Protein AF-A0A929BP79-F1 (afdb_monomer)

Solvent-accessible surface area (backbone atoms only — not comparable to full-atom values): 3282 Å² total; per-residue (Å²): 102,52,32,40,31,30,15,19,2,72,71,44,68,52,76,84,49,70,68,59,52,51,54,34,50,76,69,65,24,48,76,46,78,35,37,25,77,55,24,53,52,55,46,65,65,39,56,82,78,47,57,58,44,77,49,72,40,82,50,103

Nearest PDB structures (foldseek):
  2q4q-assembly2_B  TM=9.360E-01  e=1.177E-04  Homo sapiens
  2q4q-assembly1_A  TM=9.421E-01  e=2.339E-04  Homo sapiens
  2cyj-assembly1_A  TM=9.415E-01  e=7.014E-04  Pyrococcus horikoshii OT3
  2px0-assembly3_C  TM=5.466E-01  e=3.488E+00  Bacillus subtilis
  5xyn-assembly1_C  TM=3.540E-01  e=2.311E+00  Saccharomyces cerevisiae S288C

Foldseek 3Di:
DQEEQEACFQVNVRDDDPVNVVVCVVVNYHYHYDHQVVSVVVCVVCVVPDDYDYDHDHHD

pLDDT: mean 97.06, std 3.41, range [74.94, 98.75]

Sequence (60 aa):
PEVLVVGTGAYGMMRVTEETRRALETAGIRLIAAPTAEAVKTYNELREETRVAAALHLTC

Secondary structure (DSSP, 8-state):
--EEEEEE-TT------HHHHHHHHHTTPEEEEE-HHHHHHHHHHHTTTS-EEEEEE---

Structure (mmCIF, N/CA/C/O backbone):
data_AF-A0A929BP79-F1
#
_entry.id   AF-A0A929BP79-F1
#
loop_
_atom_site.group_PDB
_atom_site.id
_atom_site.type_symbol
_atom_site.label_atom_id
_atom_site.label_alt_id
_atom_site.label_comp_id
_atom_site.label_asym_id
_atom_site.label_entity_id
_atom_site.label_seq_id
_atom_site.pdbx_PDB_ins_code
_atom_site.Cartn_x
_atom_site.Cartn_y
_atom_site.Cartn_z
_atom_site.occupancy
_atom_site.B_iso_or_equiv
_atom_site.auth_seq_id
_atom_site.auth_comp_id
_atom_site.auth_asym_id
_atom_site.auth_atom_id
_atom_site.pdbx_PDB_model_num
ATOM 1 N N . PRO A 1 1 ? -6.465 9.661 5.881 1.00 96.12 1 PRO A N 1
ATOM 2 C CA . PRO A 1 1 ? -6.695 8.214 6.123 1.00 96.12 1 PRO A CA 1
ATOM 3 C C . PRO A 1 1 ? -5.793 7.783 7.281 1.00 96.12 1 PRO A C 1
ATOM 5 O O . PRO A 1 1 ? -4.818 8.478 7.539 1.00 96.12 1 PRO A O 1
ATOM 8 N N . GLU A 1 2 ? -6.111 6.692 7.964 1.00 98.19 2 GLU A N 1
ATOM 9 C CA . GLU A 1 2 ? -5.245 6.090 8.989 1.00 98.19 2 GLU A CA 1
ATOM 10 C C . GLU A 1 2 ? -4.146 5.237 8.340 1.00 98.19 2 GLU A C 1
ATOM 12 O O . GLU A 1 2 ? -2.991 5.262 8.763 1.00 98.19 2 GLU A O 1
ATOM 17 N N . VAL A 1 3 ? -4.488 4.542 7.249 1.00 98.69 3 VAL A N 1
ATOM 18 C CA . VAL A 1 3 ? -3.555 3.728 6.460 1.00 98.69 3 VAL A CA 1
ATOM 19 C C . VAL A 1 3 ? -3.577 4.168 4.996 1.00 98.69 3 VAL A C 1
ATOM 21 O O . VAL A 1 3 ? -4.643 4.369 4.412 1.00 98.69 3 VAL A O 1
ATOM 24 N N . LEU A 1 4 ? -2.398 4.299 4.388 1.00 98.75 4 LEU A N 1
ATOM 25 C CA . LEU A 1 4 ? -2.220 4.449 2.946 1.00 98.75 4 LEU A CA 1
ATOM 26 C C . LEU A 1 4 ? -1.546 3.193 2.385 1.00 98.75 4 LEU A C 1
ATOM 28 O O . LEU A 1 4 ? -0.410 2.880 2.742 1.00 98.75 4 LEU A O 1
ATOM 32 N N . VAL A 1 5 ? -2.235 2.503 1.479 1.00 98.75 5 VAL A N 1
ATOM 33 C CA . VAL A 1 5 ? -1.687 1.371 0.724 1.00 98.75 5 VAL A CA 1
ATOM 34 C C . VAL A 1 5 ? -1.235 1.856 -0.657 1.00 98.75 5 VAL A C 1
ATOM 36 O O . VAL A 1 5 ? -2.018 2.428 -1.411 1.00 98.75 5 VAL A O 1
ATOM 39 N N . VAL A 1 6 ? 0.031 1.644 -1.005 1.00 98.69 6 VAL A N 1
ATOM 40 C CA . VAL A 1 6 ? 0.625 2.044 -2.286 1.00 98.69 6 VAL A CA 1
ATOM 41 C C . VAL A 1 6 ? 0.948 0.803 -3.109 1.00 98.69 6 VAL A C 1
ATOM 43 O O . VAL A 1 6 ? 1.781 -0.01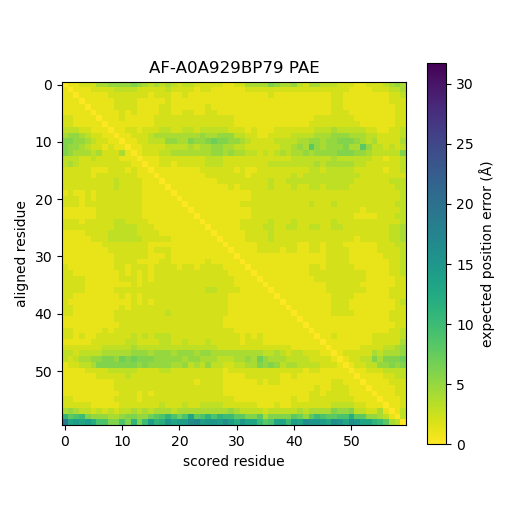3 -2.714 1.00 98.69 6 VAL A O 1
ATOM 46 N N . GLY A 1 7 ? 0.302 0.683 -4.267 1.00 98.50 7 GLY A N 1
ATOM 47 C CA . GLY A 1 7 ? 0.647 -0.300 -5.289 1.00 98.50 7 GLY A CA 1
ATOM 48 C C . GLY A 1 7 ? 1.832 0.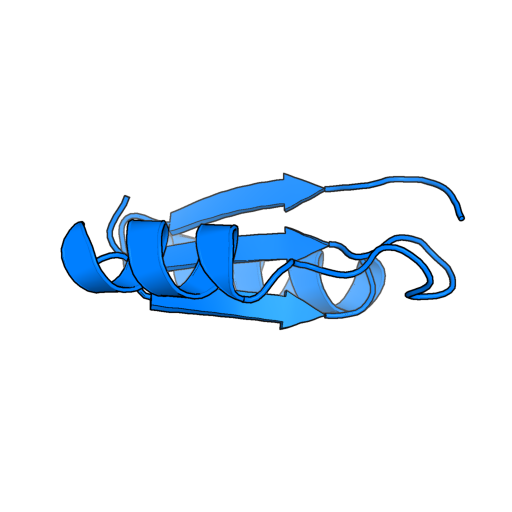193 -6.110 1.00 98.50 7 GLY A C 1
ATOM 49 O O . GLY A 1 7 ? 1.717 1.214 -6.784 1.00 98.50 7 GLY A O 1
ATOM 50 N N . THR A 1 8 ? 2.959 -0.518 -6.066 1.00 98.12 8 THR A N 1
ATOM 51 C CA . THR A 1 8 ? 4.223 -0.119 -6.715 1.00 98.12 8 THR A CA 1
ATOM 52 C C . THR A 1 8 ? 4.335 -0.543 -8.182 1.00 98.12 8 THR A C 1
ATOM 54 O O . THR A 1 8 ? 5.422 -0.530 -8.762 1.00 98.12 8 THR A O 1
ATOM 57 N N . GLY A 1 9 ? 3.211 -0.908 -8.794 1.00 97.19 9 GLY A N 1
ATOM 58 C CA . GLY A 1 9 ? 3.137 -1.382 -10.166 1.00 97.19 9 GLY A CA 1
ATOM 59 C C . GLY A 1 9 ? 3.029 -2.898 -10.263 1.00 97.19 9 GLY A C 1
ATOM 60 O O . GLY A 1 9 ? 3.219 -3.626 -9.284 1.00 97.19 9 GLY A O 1
ATOM 61 N N . ALA A 1 10 ? 2.746 -3.383 -11.471 1.00 93.62 10 ALA A N 1
ATOM 62 C CA . ALA A 1 10 ? 2.669 -4.817 -11.764 1.00 93.62 10 ALA A CA 1
ATOM 63 C C . ALA A 1 10 ? 4.006 -5.536 -11.502 1.00 93.62 10 ALA A C 1
ATOM 65 O O . ALA A 1 10 ? 4.015 -6.691 -11.086 1.00 93.62 10 ALA A O 1
ATOM 66 N N . TYR A 1 11 ? 5.122 -4.826 -11.697 1.00 92.94 11 TYR A N 1
ATOM 67 C CA . TYR A 1 11 ? 6.483 -5.333 -11.488 1.00 92.94 11 TYR A CA 1
ATOM 68 C C . TYR A 1 11 ? 7.174 -4.738 -10.254 1.00 92.94 11 TYR A C 1
ATOM 70 O O . TYR A 1 11 ? 8.350 -5.000 -10.023 1.00 92.94 11 TYR A O 1
ATOM 78 N N . GLY A 1 12 ? 6.470 -3.917 -9.470 1.00 91.75 12 GLY A N 1
ATOM 79 C CA . GLY A 1 12 ? 7.005 -3.333 -8.240 1.00 91.75 12 GLY A CA 1
ATOM 80 C C . GLY A 1 12 ? 8.177 -2.362 -8.429 1.00 91.75 12 GLY A C 1
ATOM 81 O O . GLY A 1 12 ? 8.999 -2.216 -7.524 1.00 91.75 12 GLY A O 1
ATOM 82 N N . MET A 1 13 ? 8.287 -1.719 -9.595 1.00 93.25 13 MET A N 1
ATOM 83 C CA . MET A 1 13 ? 9.435 -0.874 -9.941 1.00 93.25 13 MET A CA 1
ATOM 84 C C . MET A 1 13 ? 9.329 0.540 -9.363 1.00 93.25 13 MET A C 1
ATOM 86 O O . MET A 1 13 ? 10.352 1.197 -9.144 1.00 93.25 13 MET A O 1
ATOM 90 N N . MET A 1 14 ? 8.112 1.012 -9.083 1.00 96.56 14 MET A N 1
ATOM 91 C CA . MET A 1 14 ? 7.890 2.307 -8.450 1.00 96.56 14 MET A CA 1
ATOM 92 C C . MET A 1 14 ? 8.382 2.282 -6.998 1.00 96.56 14 MET A C 1
ATOM 94 O O . MET A 1 14 ? 8.000 1.427 -6.200 1.00 96.56 14 MET A O 1
ATOM 98 N N . ARG A 1 15 ? 9.219 3.253 -6.624 1.00 96.19 15 ARG A N 1
ATOM 99 C CA . ARG A 1 15 ? 9.767 3.369 -5.266 1.00 96.19 15 ARG A CA 1
ATOM 100 C C . ARG A 1 15 ? 9.134 4.541 -4.536 1.00 96.19 15 ARG A C 1
ATOM 102 O O . ARG A 1 15 ? 9.113 5.653 -5.053 1.00 96.19 15 ARG A O 1
ATOM 109 N N . VAL A 1 16 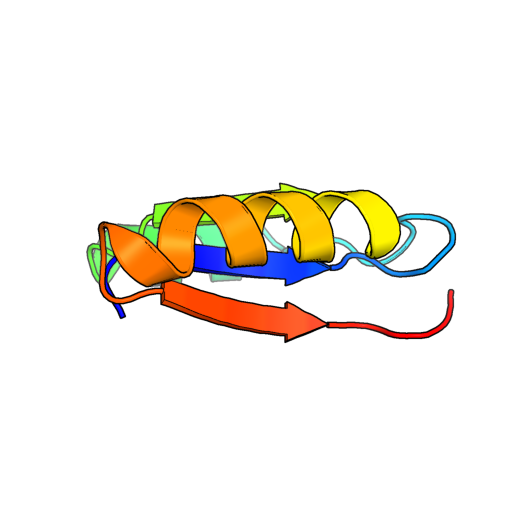? 8.668 4.299 -3.314 1.00 97.31 16 VAL A N 1
ATOM 110 C CA . VAL A 1 16 ? 8.312 5.383 -2.392 1.00 97.31 16 VAL A CA 1
ATOM 111 C C . VAL A 1 16 ? 9.606 5.940 -1.805 1.00 97.31 16 VAL A C 1
ATOM 113 O O . VAL A 1 16 ? 10.382 5.182 -1.218 1.00 97.31 16 VAL A O 1
ATOM 116 N N . THR A 1 17 ? 9.847 7.238 -1.982 1.00 98.06 17 THR A N 1
ATOM 117 C CA . THR A 1 17 ? 11.046 7.909 -1.464 1.00 98.06 17 THR A CA 1
ATOM 118 C C . THR A 1 17 ? 10.997 8.032 0.059 1.00 98.06 17 THR A C 1
ATOM 120 O O . THR A 1 17 ? 9.925 8.048 0.666 1.00 98.06 17 THR A O 1
ATOM 123 N N . GLU A 1 18 ? 12.164 8.172 0.690 1.00 98.06 18 GLU A N 1
ATOM 124 C CA . GLU A 1 18 ? 12.253 8.404 2.138 1.00 98.06 18 GLU A CA 1
ATOM 125 C C . GLU A 1 18 ? 11.570 9.706 2.569 1.00 98.06 18 GLU A C 1
ATOM 127 O O . GLU A 1 18 ? 10.967 9.763 3.637 1.00 98.06 18 GLU A O 1
ATOM 132 N N . GLU A 1 19 ? 11.602 10.737 1.725 1.00 98.50 19 GLU A N 1
ATOM 133 C CA . GLU A 1 19 ? 10.882 11.987 1.974 1.00 98.50 19 GLU A CA 1
ATOM 134 C C . GLU A 1 19 ? 9.372 11.745 2.087 1.00 98.50 19 GLU A C 1
ATOM 136 O O . GLU A 1 19 ? 8.750 12.165 3.062 1.00 98.50 19 GLU A O 1
ATOM 141 N N . THR A 1 20 ? 8.787 10.988 1.151 1.00 98.19 20 THR A N 1
ATOM 142 C CA . THR A 1 20 ? 7.366 10.625 1.212 1.00 98.19 20 THR A CA 1
ATOM 143 C C . THR A 1 20 ? 7.052 9.771 2.440 1.00 98.19 20 THR A C 1
ATOM 145 O O . THR A 1 20 ? 6.040 10.007 3.096 1.00 98.19 20 THR A O 1
ATOM 148 N N . ARG A 1 21 ? 7.917 8.810 2.799 1.00 98.38 21 ARG A N 1
ATOM 149 C CA . ARG A 1 21 ? 7.739 7.986 4.0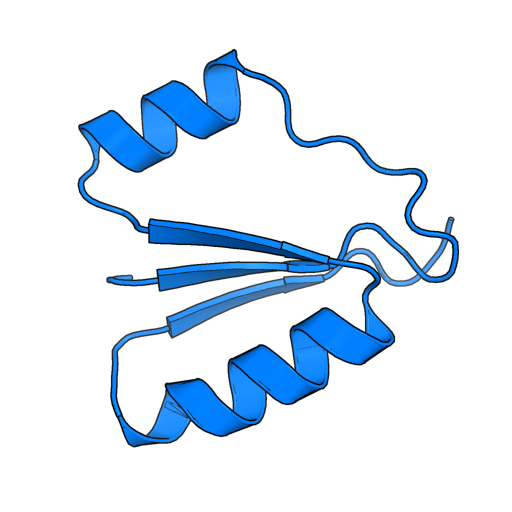10 1.00 98.38 21 ARG A CA 1
ATOM 150 C C . ARG A 1 21 ? 7.685 8.845 5.271 1.00 98.38 21 ARG A C 1
ATOM 152 O O . ARG A 1 21 ? 6.750 8.708 6.053 1.00 98.38 21 ARG A O 1
ATOM 159 N N . ARG A 1 22 ? 8.639 9.768 5.427 1.00 98.56 22 ARG A N 1
ATOM 160 C CA . ARG A 1 22 ? 8.715 10.685 6.576 1.00 98.56 22 ARG A CA 1
ATOM 161 C C . ARG A 1 22 ? 7.529 11.637 6.641 1.00 98.56 22 ARG A C 1
ATOM 163 O O . ARG A 1 22 ? 7.013 11.889 7.726 1.00 98.56 22 ARG A O 1
ATOM 170 N N . ALA A 1 23 ? 7.088 12.156 5.496 1.00 98.62 23 ALA A N 1
ATOM 171 C CA . ALA A 1 23 ? 5.918 13.025 5.430 1.00 98.62 23 ALA A CA 1
ATOM 172 C C . ALA A 1 23 ? 4.648 12.293 5.895 1.00 98.62 23 ALA A C 1
ATOM 174 O O . ALA A 1 23 ? 3.872 12.842 6.675 1.00 98.62 23 ALA A O 1
ATOM 175 N N . LEU A 1 24 ? 4.463 11.038 5.469 1.00 98.56 24 LEU A N 1
ATOM 176 C CA . LEU A 1 24 ? 3.337 10.202 5.896 1.00 98.56 24 LEU A CA 1
ATOM 177 C C . LEU A 1 24 ? 3.411 9.859 7.387 1.00 98.56 24 LEU A C 1
ATOM 179 O O . LEU A 1 24 ? 2.413 10.004 8.087 1.00 98.56 24 LEU A O 1
ATOM 183 N N . GLU A 1 25 ? 4.587 9.476 7.884 1.00 98.06 25 GLU A N 1
ATOM 184 C CA . GLU A 1 25 ? 4.808 9.195 9.307 1.00 98.06 25 GLU A CA 1
ATOM 185 C C . GLU A 1 25 ? 4.522 10.424 10.181 1.00 98.06 25 GLU A C 1
ATOM 187 O O . GLU A 1 25 ? 3.783 10.330 11.158 1.00 98.06 25 GLU A O 1
ATOM 192 N N . THR A 1 26 ? 5.019 11.599 9.782 1.00 98.50 26 THR A N 1
ATOM 193 C CA . THR A 1 26 ? 4.767 12.874 10.478 1.00 98.50 26 THR A CA 1
ATOM 194 C C . THR A 1 26 ? 3.279 13.227 10.493 1.00 98.50 26 THR A C 1
ATOM 196 O O . THR A 1 26 ? 2.780 13.798 11.460 1.00 98.50 26 THR A O 1
ATOM 199 N N . ALA A 1 27 ? 2.548 12.856 9.440 1.00 98.31 27 ALA A N 1
ATOM 200 C CA . ALA A 1 27 ? 1.101 13.018 9.359 1.00 98.31 27 ALA A CA 1
ATOM 201 C C . ALA A 1 27 ? 0.310 11.940 10.132 1.00 98.31 27 ALA A C 1
ATOM 203 O O . ALA A 1 27 ? -0.921 11.958 10.100 1.00 98.31 27 ALA A O 1
ATOM 204 N N . GLY A 1 28 ? 0.982 10.994 10.799 1.00 98.31 28 GLY A N 1
ATOM 205 C CA . GLY A 1 28 ? 0.349 9.884 11.514 1.00 98.31 28 GLY A CA 1
ATOM 206 C C . GLY A 1 28 ? -0.288 8.839 10.592 1.00 98.31 28 GLY A C 1
ATOM 207 O O . GLY A 1 28 ? -1.194 8.122 11.012 1.00 98.31 28 GLY A O 1
ATOM 208 N N . ILE A 1 29 ? 0.148 8.762 9.332 1.00 98.69 29 ILE A N 1
ATOM 209 C CA . ILE A 1 29 ? -0.388 7.844 8.324 1.00 98.69 29 ILE A CA 1
ATOM 210 C C . ILE A 1 29 ? 0.533 6.633 8.214 1.00 98.69 29 ILE A C 1
ATOM 212 O O . ILE A 1 29 ? 1.690 6.743 7.803 1.00 98.69 29 ILE A O 1
ATOM 216 N N . ARG A 1 30 ? 0.000 5.443 8.501 1.00 98.38 30 ARG A N 1
ATOM 217 C CA . ARG A 1 30 ? 0.730 4.192 8.274 1.00 98.38 30 ARG A CA 1
ATOM 218 C C . ARG A 1 30 ? 0.825 3.916 6.775 1.00 98.38 30 ARG A C 1
ATOM 220 O O . ARG A 1 30 ? -0.196 3.793 6.101 1.00 98.38 30 ARG A O 1
ATOM 227 N N . LEU A 1 31 ? 2.041 3.760 6.260 1.00 98.56 31 LEU A N 1
ATOM 228 C CA . LEU A 1 31 ? 2.290 3.384 4.868 1.00 98.56 31 LEU A CA 1
ATOM 229 C C . LEU A 1 31 ? 2.480 1.867 4.725 1.00 98.56 31 LEU A C 1
ATOM 231 O O . LEU A 1 31 ? 3.295 1.272 5.428 1.00 98.56 31 LEU A O 1
ATOM 235 N N . ILE A 1 32 ? 1.803 1.266 3.747 1.00 98.31 32 ILE A N 1
ATOM 236 C CA . ILE A 1 32 ? 2.079 -0.086 3.243 1.00 98.31 32 ILE A CA 1
ATOM 237 C C . ILE A 1 32 ? 2.381 0.035 1.750 1.00 98.31 32 ILE A C 1
ATOM 239 O O . ILE A 1 32 ? 1.551 0.548 1.011 1.00 98.31 32 ILE A O 1
ATOM 243 N N . ALA A 1 33 ? 3.549 -0.416 1.294 1.00 98.06 33 ALA A N 1
ATOM 244 C CA . ALA A 1 33 ? 3.923 -0.386 -0.121 1.00 98.06 33 ALA A CA 1
ATOM 245 C C . ALA A 1 33 ? 4.248 -1.803 -0.604 1.00 98.06 33 ALA A C 1
ATOM 247 O O . ALA A 1 33 ? 5.104 -2.460 -0.013 1.00 98.06 33 ALA A O 1
ATOM 248 N N . ALA A 1 34 ? 3.568 -2.259 -1.654 1.00 97.94 34 ALA A N 1
ATOM 249 C CA . ALA A 1 34 ? 3.688 -3.613 -2.195 1.00 97.94 34 ALA A CA 1
ATOM 250 C C . ALA A 1 34 ? 3.376 -3.621 -3.704 1.00 97.94 34 ALA A C 1
ATOM 252 O O . ALA A 1 34 ? 2.733 -2.679 -4.183 1.00 97.94 34 ALA A O 1
ATOM 253 N N . PRO A 1 35 ? 3.773 -4.663 -4.464 1.00 97.75 35 PRO A N 1
ATOM 254 C CA . PRO A 1 35 ? 3.291 -4.859 -5.829 1.00 97.75 35 PRO A CA 1
ATOM 255 C C . PRO A 1 35 ? 1.769 -4.727 -5.902 1.00 97.75 35 PRO A C 1
ATOM 257 O O . PRO A 1 35 ? 1.051 -5.157 -4.998 1.00 97.75 35 PRO A O 1
ATOM 260 N N . THR A 1 36 ? 1.254 -4.133 -6.978 1.00 98.25 36 THR A N 1
ATOM 261 C CA . THR A 1 36 ? -0.151 -3.688 -7.028 1.00 98.25 36 THR A CA 1
ATOM 262 C C . THR A 1 36 ? -1.157 -4.814 -6.775 1.00 98.25 36 THR A C 1
ATOM 264 O O . THR A 1 36 ? -2.174 -4.589 -6.120 1.00 98.25 36 THR A O 1
ATOM 267 N N . ALA A 1 37 ? -0.860 -6.041 -7.211 1.00 97.62 37 ALA A N 1
ATOM 268 C CA . ALA A 1 37 ? -1.707 -7.202 -6.940 1.00 97.62 37 ALA A CA 1
ATOM 269 C C . ALA A 1 37 ? -1.840 -7.518 -5.436 1.00 97.62 37 ALA A C 1
ATOM 271 O O . ALA A 1 37 ? -2.914 -7.904 -4.980 1.00 97.62 37 ALA A O 1
ATOM 272 N N . GLU A 1 38 ? -0.769 -7.345 -4.663 1.00 98.25 38 GLU A N 1
ATOM 273 C CA . GLU A 1 38 ? -0.761 -7.537 -3.209 1.00 98.25 38 GLU A CA 1
ATOM 274 C C . GLU A 1 38 ? -1.396 -6.341 -2.498 1.00 98.25 38 GLU A C 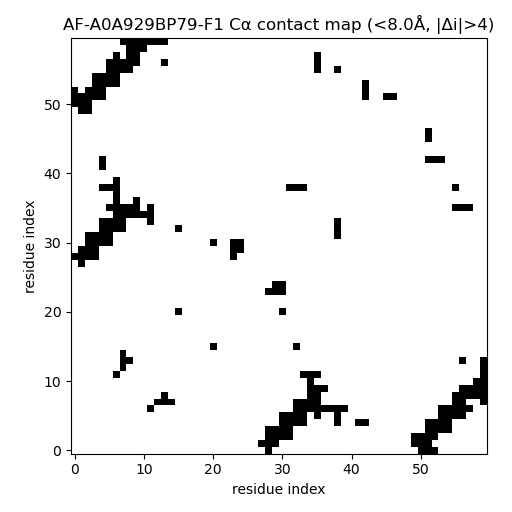1
ATOM 276 O O . GLU A 1 38 ? -2.250 -6.522 -1.635 1.00 98.25 38 GLU A O 1
ATOM 281 N N . ALA A 1 39 ? -1.070 -5.123 -2.938 1.00 98.31 39 ALA A N 1
ATOM 282 C CA . ALA A 1 39 ? -1.646 -3.887 -2.416 1.00 98.31 39 ALA A CA 1
ATOM 283 C C . ALA A 1 39 ? -3.186 -3.891 -2.467 1.00 98.31 39 ALA A C 1
ATOM 285 O O . ALA A 1 39 ? -3.841 -3.496 -1.504 1.00 98.31 39 ALA A O 1
ATOM 286 N N . VAL A 1 40 ? -3.781 -4.389 -3.557 1.00 98.38 40 VAL A N 1
ATOM 287 C CA . 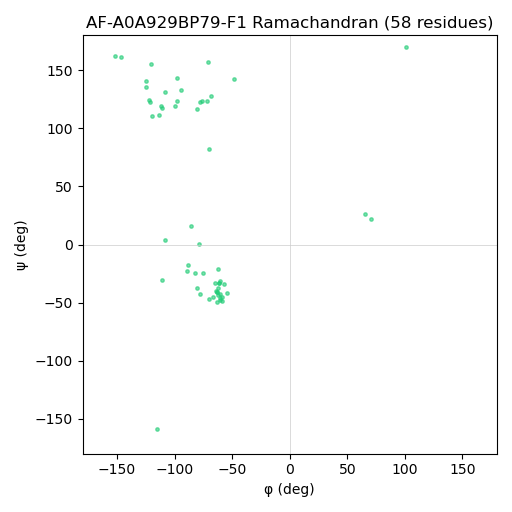VAL A 1 40 ? -5.243 -4.522 -3.678 1.00 98.38 40 VAL A CA 1
ATOM 288 C C . VAL A 1 40 ? -5.816 -5.497 -2.646 1.00 98.38 40 VAL A C 1
ATOM 290 O O . VAL A 1 40 ? -6.857 -5.208 -2.058 1.00 98.38 40 VAL A O 1
ATOM 293 N N . LYS A 1 41 ? -5.151 -6.632 -2.391 1.00 98.38 41 LYS A N 1
ATOM 294 C CA . LYS A 1 41 ? -5.597 -7.598 -1.373 1.00 98.38 41 LYS A CA 1
ATOM 295 C C . LYS A 1 41 ? -5.564 -6.971 0.017 1.00 98.38 41 LYS A C 1
ATOM 297 O O . LYS A 1 41 ? -6.581 -6.971 0.699 1.00 98.38 41 LYS A O 1
ATOM 302 N N . THR A 1 42 ? -4.450 -6.335 0.371 1.00 98.25 42 THR A N 1
ATOM 303 C CA . THR A 1 42 ? -4.291 -5.659 1.663 1.00 98.25 42 THR A CA 1
ATOM 304 C C . THR A 1 42 ? -5.305 -4.534 1.854 1.00 98.25 42 THR A C 1
ATOM 306 O O . THR A 1 42 ? -5.894 -4.409 2.922 1.00 98.25 42 THR A O 1
ATOM 309 N N . TYR A 1 43 ? -5.556 -3.720 0.825 1.00 98.69 43 TYR A N 1
ATOM 310 C CA . TYR A 1 43 ? -6.604 -2.701 0.890 1.00 98.69 43 TYR A CA 1
ATOM 311 C C . TYR A 1 43 ? -7.977 -3.325 1.167 1.00 98.69 43 TYR A C 1
ATOM 313 O O . TYR A 1 43 ? -8.722 -2.828 2.008 1.00 98.69 43 TYR A O 1
ATOM 321 N N . ASN A 1 44 ? -8.305 -4.418 0.475 1.00 98.38 44 ASN A N 1
ATOM 322 C CA . ASN A 1 44 ? -9.590 -5.094 0.616 1.00 98.38 44 ASN A CA 1
ATOM 323 C C . ASN A 1 44 ? -9.805 -5.711 1.999 1.00 98.38 44 ASN A C 1
ATOM 325 O O . ASN A 1 44 ? -10.940 -5.726 2.458 1.00 98.38 44 ASN A O 1
ATOM 329 N N . GLU A 1 45 ? -8.746 -6.193 2.641 1.00 97.94 45 GLU A N 1
ATOM 330 C CA . GLU A 1 45 ? -8.788 -6.671 4.027 1.00 97.94 45 GLU A CA 1
ATOM 331 C C . GLU A 1 45 ? -8.979 -5.4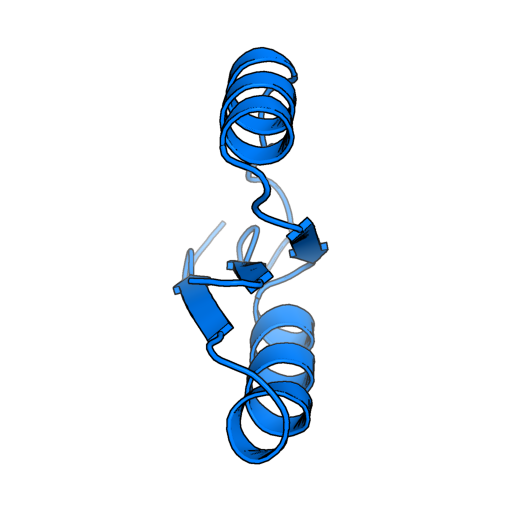94 4.996 1.00 97.94 45 GLU A C 1
ATOM 333 O O . GLU A 1 45 ? -9.865 -5.511 5.842 1.00 97.94 45 GLU A O 1
ATOM 338 N N . LEU A 1 46 ? -8.214 -4.411 4.824 1.00 97.88 46 LEU A N 1
ATOM 339 C CA . LEU A 1 46 ? -8.219 -3.281 5.758 1.00 97.88 46 LEU A CA 1
ATOM 340 C C . LEU A 1 46 ? -9.444 -2.366 5.649 1.00 97.88 46 LEU A C 1
ATOM 342 O O . LEU A 1 46 ? -9.769 -1.674 6.615 1.00 97.88 46 LEU A O 1
ATOM 346 N N . ARG A 1 47 ? -10.118 -2.312 4.492 1.00 97.44 47 ARG A N 1
ATOM 347 C CA . ARG A 1 47 ? -11.231 -1.368 4.260 1.00 97.44 47 ARG A CA 1
ATOM 348 C C . ARG A 1 47 ? -12.425 -1.575 5.189 1.00 97.44 47 ARG A C 1
ATOM 350 O O . ARG A 1 47 ? -13.232 -0.661 5.326 1.00 97.44 47 ARG A O 1
ATOM 357 N N . GLU A 1 48 ? -12.555 -2.764 5.769 1.00 95.62 48 GLU A N 1
ATOM 358 C CA . GLU A 1 48 ? -13.653 -3.112 6.674 1.00 95.62 48 GLU A CA 1
ATOM 359 C C . GLU A 1 48 ? -13.329 -2.754 8.134 1.00 95.62 48 GLU A C 1
ATOM 361 O O . GLU A 1 48 ? -14.240 -2.612 8.945 1.00 95.62 48 GLU A O 1
ATOM 366 N N . GLU A 1 49 ? -12.050 -2.534 8.456 1.00 95.62 49 GLU A N 1
ATOM 367 C CA . GLU A 1 49 ? -11.565 -2.338 9.828 1.00 95.62 49 GLU A CA 1
ATOM 368 C C . GLU A 1 49 ? -11.093 -0.904 10.115 1.00 95.62 49 GLU A C 1
ATOM 370 O O . GLU A 1 49 ? -11.182 -0.436 11.249 1.00 95.62 49 GLU A O 1
ATOM 375 N N . THR A 1 50 ? -10.574 -0.187 9.113 1.00 96.38 50 THR A N 1
ATOM 376 C CA . THR A 1 50 ? -9.942 1.130 9.305 1.00 96.38 50 THR A CA 1
ATOM 377 C C . THR A 1 50 ? -10.168 2.068 8.119 1.00 96.38 50 THR A C 1
ATOM 379 O O . THR A 1 50 ? -10.479 1.662 6.997 1.00 96.38 50 THR A O 1
ATOM 382 N N . ARG A 1 51 ? -9.979 3.374 8.350 1.00 98.19 51 ARG A N 1
ATOM 383 C CA . ARG A 1 51 ? -10.014 4.410 7.310 1.00 98.19 51 ARG A CA 1
ATOM 384 C C . ARG A 1 51 ? -8.794 4.302 6.398 1.00 98.19 51 ARG A C 1
ATOM 386 O O . ARG A 1 51 ? -7.825 5.049 6.542 1.00 98.19 51 ARG A O 1
ATOM 393 N N . VAL A 1 52 ? -8.859 3.414 5.421 1.00 98.56 52 VAL A N 1
ATOM 394 C CA . VAL A 1 52 ? -7.783 3.168 4.458 1.00 98.56 52 VAL A CA 1
ATOM 395 C C . VAL A 1 52 ? -8.001 3.918 3.138 1.00 98.56 52 VAL A C 1
ATOM 397 O O . VAL A 1 52 ? -9.122 4.057 2.650 1.00 98.56 52 VAL A O 1
ATOM 400 N N . ALA A 1 53 ? -6.913 4.400 2.540 1.00 98.62 53 ALA A N 1
ATOM 401 C CA . ALA A 1 53 ? -6.871 4.873 1.156 1.00 98.62 53 ALA A CA 1
ATOM 402 C C . ALA A 1 53 ? -5.844 4.063 0.354 1.00 98.62 53 ALA A C 1
ATOM 404 O O . ALA A 1 53 ? -4.885 3.543 0.928 1.00 98.62 53 ALA A O 1
ATOM 405 N N . ALA A 1 54 ? -6.020 3.991 -0.966 1.00 98.31 54 ALA A N 1
ATOM 406 C CA . ALA A 1 54 ? -5.070 3.346 -1.864 1.00 98.31 54 ALA A CA 1
ATOM 407 C C . ALA A 1 54 ? -4.607 4.290 -2.981 1.00 98.31 54 ALA A C 1
ATOM 409 O O . ALA A 1 54 ? -5.412 5.028 -3.548 1.00 98.31 54 ALA A O 1
ATOM 410 N N . ALA A 1 55 ? -3.321 4.222 -3.321 1.00 98.19 55 ALA A N 1
ATOM 411 C CA . ALA A 1 55 ? -2.746 4.807 -4.529 1.00 98.19 55 ALA A CA 1
ATOM 412 C C . ALA A 1 55 ? -2.129 3.672 -5.350 1.00 98.19 55 ALA A C 1
ATOM 414 O O . ALA A 1 55 ? -1.161 3.048 -4.920 1.00 98.19 55 ALA A O 1
ATOM 415 N N . LEU A 1 56 ? -2.721 3.354 -6.500 1.00 98.19 56 LEU A N 1
ATOM 416 C CA . LEU A 1 56 ? -2.369 2.161 -7.267 1.00 98.19 56 LEU A CA 1
ATOM 417 C C . LEU A 1 56 ? -1.725 2.557 -8.587 1.00 98.19 56 LEU A C 1
ATOM 419 O O . LEU A 1 56 ? -2.391 3.076 -9.482 1.00 98.19 56 LEU A O 1
ATOM 423 N N . HIS A 1 57 ? -0.436 2.265 -8.719 1.00 97.38 57 HIS A N 1
ATOM 424 C CA . HIS A 1 57 ? 0.204 2.268 -10.022 1.00 97.38 57 HIS A CA 1
ATOM 425 C C . HIS A 1 57 ? -0.186 0.998 -10.783 1.00 97.38 5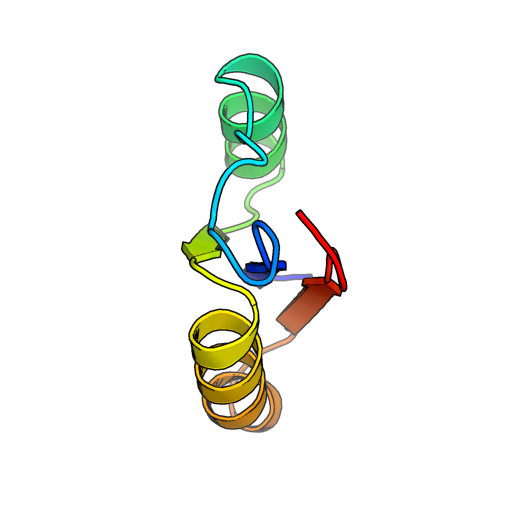7 HIS A C 1
ATOM 427 O O . HIS A 1 57 ? -0.014 -0.109 -10.275 1.00 97.38 57 HIS A O 1
ATOM 433 N N . LEU A 1 58 ? -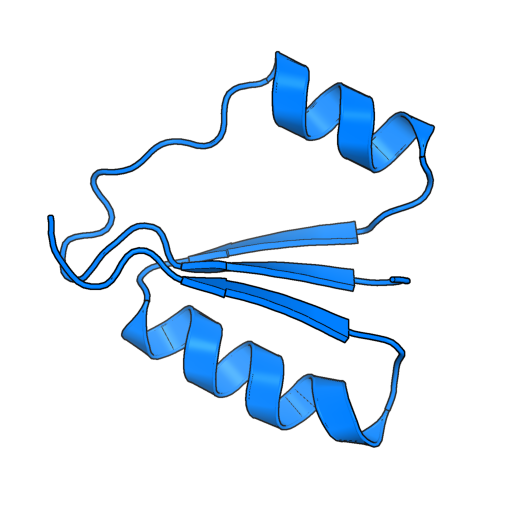0.766 1.131 -11.975 1.00 93.12 58 LEU A N 1
ATOM 434 C CA . LEU A 1 58 ? -1.357 -0.010 -12.692 1.00 93.12 58 LEU A CA 1
ATOM 435 C C . LEU A 1 58 ? -0.356 -0.742 -13.598 1.00 93.12 58 LEU A C 1
ATOM 437 O O . LEU A 1 58 ? -0.558 -1.912 -13.916 1.00 93.12 58 LEU A O 1
ATOM 441 N N . THR A 1 59 ? 0.718 -0.069 -14.011 1.00 90.44 59 THR A N 1
ATOM 442 C CA . THR A 1 59 ? 1.729 -0.594 -14.945 1.00 90.44 59 THR A CA 1
ATOM 443 C C . THR A 1 59 ? 3.094 -0.736 -14.261 1.00 90.44 59 THR A C 1
ATOM 445 O O . THR A 1 59 ? 3.135 -0.887 -13.044 1.00 90.44 59 THR A O 1
ATOM 448 N N . CYS A 1 60 ? 4.197 -0.774 -15.021 1.00 74.94 60 CYS A N 1
ATOM 449 C CA . CYS A 1 60 ? 5.566 -0.848 -14.492 1.00 74.94 60 CYS A CA 1
ATOM 450 C C . CYS A 1 60 ? 5.930 0.380 -13.666 1.00 74.94 60 CYS A C 1
ATOM 452 O O . CYS A 1 60 ? 5.849 1.488 -14.245 1.00 74.94 60 CYS A O 1
#

Mean predicted aligned error: 2.17 Å

Radius of gyration: 11.08 Å; Cα contacts (8 Å, |Δi|>4): 116; chains: 1; bounding box: 26×21×26 Å